Protein AF-A0A5D4GR36-F1 (afdb_monomer_lite)

pLDDT: mean 75.88, std 21.67, range [32.41, 97.69]

InterPro domains:
  IPR024775 Hercynine oxygenase, DinB-like domain [PF12867] (38-105)
  IPR034660 DinB/YfiT-like putative metalloenzymes [G3DSA:1.20.120.450] (5-112)
  IPR034660 DinB/YfiT-like putative metalloenzymes [SSF109854] (27-110)

Sequence (116 aa):
MQRNLTVQHLKTHDKSIRHFLFQIFFPSLVPYNLWAELPDANQLPTTSSIDLLSGLHRRWTALLKSLSAEDLKRQFIHPETNERTSLETNIGIYAWHGNHHLAHIVNAKKSDDATE

Foldseek 3Di:
DLPCLLLVLQLPPDPPDPVPPPVPPDVPDDPSSCPSVDPCNPPPDVVVVVVVVVVVCVVVVVVVVPDDPVQQQDWDQDPPPRDIDGNVRVVVVSVVSVVVSVVSVVVSVVVVVVVD

Secondary structure (DSSP, 8-state):
-GGGHHHHTTSSS-SSSTTTTSTTT-SS---GGGGGGSHHHHHS-HHHHHHHHHHHHHHHHHHHHT--HHHHT-EEE-TTT--EEEHHHHHHHHHHHHHHHHHHHHHHHHHHHT--

Organism: NCBI:txid2605433

Structure (mmCIF, N/CA/C/O backbone):
data_AF-A0A5D4GR36-F1
#
_entry.id   AF-A0A5D4GR36-F1
#
loop_
_atom_site.group_PDB
_atom_site.id
_atom_site.type_symbol
_atom_site.label_atom_id
_atom_site.label_alt_id
_atom_site.label_comp_id
_atom_site.label_asym_id
_atom_site.label_entity_id
_atom_site.label_seq_id
_atom_site.pdbx_PDB_ins_code
_atom_site.Cartn_x
_atom_site.Cartn_y
_atom_site.Cartn_z
_atom_site.occupancy
_atom_site.B_iso_or_equiv
_atom_site.auth_seq_id
_atom_site.auth_comp_id
_atom_site.auth_asym_id
_atom_site.auth_atom_id
_atom_site.pdbx_PDB_model_num
ATOM 1 N N . MET A 1 1 ? 14.652 8.302 -23.433 1.00 40.47 1 MET A N 1
ATOM 2 C CA . MET A 1 1 ? 13.664 8.913 -22.511 1.00 40.47 1 MET A CA 1
ATOM 3 C C . MET A 1 1 ? 12.856 7.871 -21.709 1.00 40.47 1 MET A C 1
ATOM 5 O O . MET A 1 1 ? 12.295 8.233 -20.687 1.00 40.47 1 MET A O 1
ATOM 9 N N . GLN A 1 2 ? 12.877 6.578 -22.081 1.00 36.88 2 GLN A N 1
ATOM 10 C CA . GLN A 1 2 ? 12.139 5.470 -21.432 1.00 36.88 2 GLN A CA 1
ATOM 11 C C . GLN A 1 2 ? 12.732 4.903 -20.119 1.00 36.88 2 GLN A C 1
ATOM 13 O O . GLN A 1 2 ? 12.051 4.166 -19.417 1.00 36.88 2 GLN A O 1
ATOM 18 N N . ARG A 1 3 ? 13.967 5.245 -19.719 1.00 33.78 3 ARG A N 1
ATOM 19 C CA . ARG A 1 3 ? 14.599 4.680 -18.499 1.00 33.78 3 ARG A CA 1
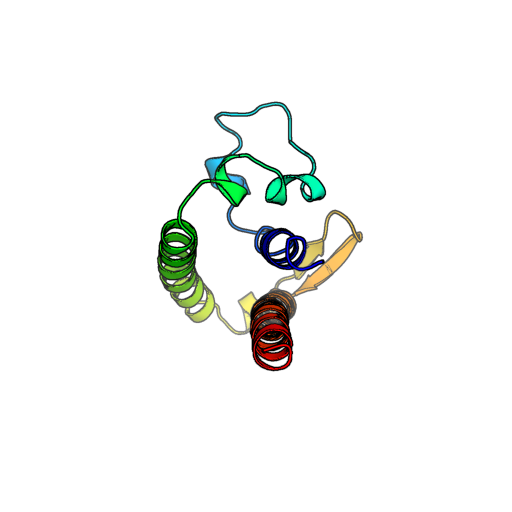ATOM 20 C C . ARG A 1 3 ? 14.060 5.223 -17.164 1.00 33.78 3 ARG A C 1
ATOM 22 O O . ARG A 1 3 ? 14.420 4.701 -16.118 1.00 33.78 3 ARG A O 1
ATOM 29 N N . ASN A 1 4 ? 13.192 6.236 -17.184 1.00 39.53 4 ASN A N 1
ATOM 30 C CA . ASN A 1 4 ? 12.752 6.937 -15.970 1.00 39.53 4 ASN A CA 1
ATOM 31 C C . ASN A 1 4 ? 11.397 6.471 -15.410 1.00 39.53 4 ASN A C 1
ATOM 33 O O . ASN A 1 4 ? 11.023 6.891 -14.318 1.00 39.53 4 ASN A O 1
ATOM 37 N N . LEU A 1 5 ? 10.649 5.616 -16.117 1.00 40.16 5 LEU A N 1
ATOM 38 C CA . LEU A 1 5 ? 9.305 5.208 -15.677 1.00 40.16 5 LEU A CA 1
ATOM 39 C C . LEU A 1 5 ? 9.337 4.009 -14.717 1.00 40.16 5 LEU A C 1
ATOM 41 O O . LEU A 1 5 ? 8.533 3.954 -13.787 1.00 40.16 5 LEU A O 1
ATOM 45 N N . THR A 1 6 ? 10.328 3.123 -14.848 1.00 39.03 6 THR A N 1
ATOM 46 C CA . THR A 1 6 ? 10.566 2.001 -13.922 1.00 39.03 6 THR A CA 1
ATOM 47 C C . THR A 1 6 ? 10.974 2.493 -12.526 1.00 39.03 6 THR A C 1
ATOM 49 O O . THR A 1 6 ? 10.527 1.956 -11.516 1.00 39.03 6 THR A O 1
ATOM 52 N N . VAL A 1 7 ? 11.730 3.596 -12.462 1.00 43.19 7 VAL A N 1
ATOM 53 C CA . VAL A 1 7 ? 12.227 4.220 -11.220 1.00 43.19 7 VAL A CA 1
ATOM 54 C C . VAL A 1 7 ? 11.109 4.946 -10.452 1.00 43.19 7 VAL A C 1
ATOM 56 O O . VAL A 1 7 ? 11.142 5.060 -9.229 1.00 43.19 7 VAL A O 1
ATOM 59 N N . GLN A 1 8 ? 10.053 5.395 -11.134 1.00 39.78 8 GLN A N 1
ATOM 60 C CA . GLN A 1 8 ? 8.931 6.074 -10.479 1.00 39.78 8 GLN A CA 1
ATOM 61 C C . GLN A 1 8 ? 7.988 5.104 -9.739 1.00 39.78 8 GLN A C 1
ATOM 63 O O . GLN A 1 8 ? 7.262 5.528 -8.841 1.00 39.78 8 GLN A O 1
ATOM 68 N N . HIS A 1 9 ? 8.000 3.812 -10.090 1.00 41.25 9 HIS A N 1
ATOM 69 C CA . HIS A 1 9 ? 7.098 2.787 -9.547 1.00 41.25 9 HIS A CA 1
ATOM 70 C C . HIS A 1 9 ? 7.417 2.399 -8.089 1.00 41.25 9 HIS A C 1
ATOM 72 O O . HIS A 1 9 ? 6.528 2.004 -7.341 1.00 41.25 9 HIS A O 1
ATOM 78 N N . LEU A 1 10 ? 8.668 2.585 -7.656 1.00 40.03 10 LEU A N 1
ATOM 79 C CA . LEU A 1 10 ? 9.127 2.288 -6.293 1.00 40.03 10 LEU A CA 1
ATOM 80 C C . LEU A 1 10 ? 8.967 3.454 -5.306 1.00 40.03 10 LEU A C 1
ATOM 82 O O . LEU A 1 10 ? 9.168 3.264 -4.110 1.00 40.03 10 LEU A O 1
ATOM 86 N N . LYS A 1 11 ? 8.594 4.655 -5.769 1.00 39.91 11 LYS A N 1
ATOM 87 C CA . LYS A 1 11 ? 8.600 5.874 -4.935 1.00 39.91 11 LYS A CA 1
ATOM 88 C C . LYS A 1 11 ? 7.516 5.924 -3.856 1.00 39.91 11 LYS A C 1
ATOM 90 O O . LYS A 1 11 ? 7.491 6.860 -3.067 1.00 39.91 11 LYS A O 1
ATOM 95 N N . THR A 1 12 ? 6.587 4.981 -3.837 1.00 42.31 12 THR A N 1
ATOM 96 C CA . THR A 1 12 ? 5.289 5.244 -3.206 1.00 42.31 12 THR A CA 1
ATOM 97 C C . THR A 1 12 ? 4.627 4.021 -2.570 1.00 42.31 12 THR A C 1
ATOM 99 O O . THR A 1 12 ? 3.687 4.180 -1.797 1.00 42.31 12 THR A O 1
ATOM 102 N N . HIS A 1 13 ? 5.115 2.801 -2.811 1.00 47.94 13 HIS A N 1
ATOM 103 C CA . HIS A 1 13 ? 4.580 1.588 -2.177 1.00 47.94 13 HIS A CA 1
ATOM 104 C C . HIS A 1 13 ? 5.249 1.230 -0.844 1.00 47.94 13 HIS A C 1
ATOM 106 O O . HIS A 1 13 ? 5.284 0.062 -0.470 1.00 47.94 13 HIS A O 1
ATOM 112 N N . ASP A 1 14 ? 5.717 2.220 -0.077 1.00 44.78 14 ASP A N 1
ATOM 113 C CA . ASP A 1 14 ? 6.244 1.943 1.257 1.00 44.78 14 ASP A CA 1
ATOM 114 C C . ASP A 1 14 ? 6.019 3.043 2.284 1.00 44.78 14 ASP A C 1
ATOM 116 O O . ASP A 1 14 ? 6.886 3.861 2.578 1.00 44.78 14 ASP A O 1
ATOM 120 N N . LYS A 1 15 ? 4.829 3.035 2.881 1.00 46.53 15 LYS A N 1
ATOM 121 C CA . LYS A 1 15 ? 4.623 3.673 4.186 1.00 46.53 15 LYS A CA 1
ATOM 122 C C . LYS A 1 15 ? 4.243 2.679 5.291 1.00 46.53 15 LYS A C 1
ATOM 124 O O . LYS A 1 15 ? 4.171 3.088 6.442 1.00 46.53 15 LYS A O 1
ATOM 129 N N . SER A 1 16 ? 4.041 1.386 5.000 1.00 39.12 16 SER A N 1
ATOM 130 C CA . SER A 1 16 ? 3.550 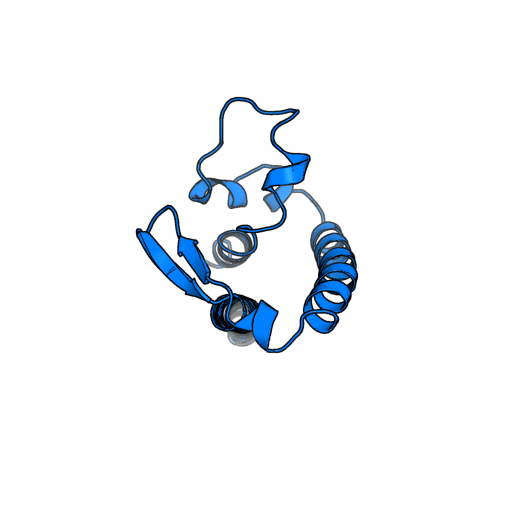0.426 6.011 1.00 39.12 16 SER A CA 1
ATOM 131 C C . SER A 1 16 ? 4.297 -0.906 6.126 1.00 39.12 16 SER A C 1
ATOM 133 O O . SER A 1 16 ? 4.041 -1.625 7.090 1.00 39.12 16 SER A O 1
ATOM 135 N N . ILE A 1 17 ? 5.230 -1.254 5.229 1.00 44.19 17 ILE A N 1
ATOM 136 C CA . ILE A 1 17 ? 5.861 -2.591 5.243 1.00 44.19 17 ILE A CA 1
ATOM 137 C C . ILE A 1 17 ? 7.329 -2.558 5.660 1.00 44.19 17 ILE A C 1
ATOM 139 O O . ILE A 1 17 ? 7.799 -3.489 6.317 1.00 44.19 17 ILE A O 1
ATOM 143 N N . ARG A 1 18 ? 8.054 -1.468 5.387 1.00 44.16 18 ARG A N 1
ATOM 144 C CA . ARG A 1 18 ? 9.495 -1.392 5.679 1.00 44.16 18 ARG A CA 1
ATOM 145 C C . ARG A 1 18 ? 9.896 -0.975 7.090 1.00 44.16 18 ARG A C 1
ATOM 147 O O . ARG A 1 18 ? 11.068 -1.129 7.424 1.00 44.16 18 ARG A O 1
ATOM 154 N N . HIS A 1 19 ? 8.968 -0.565 7.956 1.00 41.88 19 HIS A N 1
ATOM 155 C CA . HIS A 1 19 ? 9.319 -0.251 9.352 1.00 41.88 19 HIS A CA 1
ATOM 156 C C . HIS A 1 19 ? 9.738 -1.492 10.168 1.00 41.88 19 HIS A C 1
ATOM 158 O O . HIS A 1 19 ? 10.429 -1.357 11.170 1.00 41.88 19 HIS A O 1
ATOM 164 N N . PHE A 1 20 ? 9.359 -2.707 9.746 1.00 37.78 20 PHE A N 1
ATOM 165 C CA . PHE A 1 20 ? 9.607 -3.923 10.532 1.00 37.78 20 PHE A CA 1
ATOM 166 C C . PHE A 1 20 ? 10.912 -4.661 10.177 1.00 37.78 20 PHE A C 1
ATOM 168 O O . PHE A 1 20 ? 11.449 -5.372 11.018 1.00 37.78 20 PHE A O 1
ATOM 175 N N . LEU A 1 21 ? 11.450 -4.500 8.960 1.00 32.41 21 LEU A N 1
ATOM 176 C CA . LEU A 1 21 ? 12.601 -5.294 8.491 1.00 32.41 21 LEU A CA 1
ATOM 177 C C . LEU A 1 21 ? 13.909 -4.499 8.340 1.00 32.41 21 LEU A C 1
ATOM 179 O O . LEU A 1 21 ? 14.981 -5.095 8.388 1.00 32.41 21 LEU A O 1
ATOM 183 N N . PHE A 1 22 ? 13.862 -3.172 8.184 1.00 38.94 22 PHE A N 1
ATOM 184 C CA . PHE A 1 22 ? 15.045 -2.397 7.773 1.00 38.94 22 PHE A CA 1
ATOM 185 C C . PHE A 1 22 ? 15.884 -1.831 8.934 1.00 38.94 22 PHE A C 1
ATOM 187 O O . PHE A 1 22 ? 17.069 -1.549 8.762 1.00 38.94 22 PHE A O 1
ATOM 194 N N . GLN A 1 23 ? 15.310 -1.724 10.138 1.00 40.06 23 GLN A N 1
ATOM 195 C CA . GLN A 1 23 ? 15.974 -1.119 11.302 1.00 40.06 23 GLN A CA 1
ATOM 196 C C . GLN A 1 23 ? 17.170 -1.940 11.831 1.00 40.06 23 GLN A C 1
ATOM 198 O O . GLN A 1 23 ? 18.007 -1.402 12.548 1.00 40.06 23 GLN A O 1
ATOM 203 N N . ILE A 1 24 ? 17.262 -3.231 11.487 1.00 39.00 24 ILE A N 1
ATOM 204 C CA . ILE A 1 24 ? 18.279 -4.154 12.024 1.00 39.00 24 ILE A CA 1
ATOM 205 C C . ILE A 1 24 ? 19.617 -4.066 11.262 1.00 39.00 24 ILE A C 1
ATOM 207 O O . ILE A 1 24 ? 20.658 -4.339 11.852 1.00 39.00 24 ILE A O 1
ATOM 211 N N . PHE A 1 25 ? 19.625 -3.657 9.985 1.00 40.59 25 PHE A N 1
ATOM 212 C CA . PHE A 1 25 ? 20.826 -3.746 9.133 1.00 40.59 25 PHE A CA 1
ATOM 213 C C . PHE A 1 25 ? 21.425 -2.405 8.686 1.00 40.59 25 PHE A C 1
ATOM 215 O O . PHE A 1 25 ? 22.611 -2.364 8.370 1.00 40.59 25 PHE A O 1
ATOM 222 N N . PHE A 1 26 ? 20.660 -1.307 8.681 1.00 46.78 26 PHE A N 1
ATOM 223 C CA . PHE A 1 26 ? 21.135 -0.017 8.162 1.00 46.78 26 PHE A CA 1
ATOM 224 C C . PHE A 1 26 ? 20.765 1.141 9.105 1.00 46.78 26 PHE A C 1
ATOM 226 O O . PHE A 1 26 ? 19.670 1.693 9.001 1.00 46.78 26 PHE A O 1
ATOM 233 N N . PRO A 1 27 ? 21.665 1.540 10.028 1.00 43.69 27 PRO A N 1
ATOM 234 C CA . PRO A 1 27 ? 21.406 2.616 10.992 1.00 43.69 27 PRO A CA 1
ATOM 235 C C . PRO A 1 27 ? 21.388 4.019 10.357 1.00 43.69 27 PRO A C 1
ATOM 237 O O . PRO A 1 27 ? 20.980 4.983 11.000 1.00 43.69 27 PRO A O 1
ATOM 240 N N . SER A 1 28 ? 21.806 4.148 9.095 1.00 49.09 28 SER A N 1
ATOM 241 C CA . SER A 1 28 ? 21.791 5.396 8.329 1.00 49.09 28 SER A CA 1
ATOM 242 C C . SER A 1 28 ? 20.663 5.331 7.303 1.00 49.09 28 SER A C 1
ATOM 244 O O . SER A 1 28 ? 20.799 4.714 6.249 1.00 49.09 28 SER A O 1
ATOM 246 N N . LEU A 1 29 ? 19.520 5.920 7.646 1.00 56.97 29 LEU A N 1
ATOM 247 C CA . LEU A 1 29 ? 18.316 5.935 6.819 1.00 56.97 29 LEU A CA 1
ATOM 248 C C . LEU A 1 29 ? 18.615 6.592 5.463 1.00 56.97 29 LEU A C 1
ATOM 250 O O . LEU A 1 29 ? 18.801 7.805 5.387 1.00 56.97 29 LEU A O 1
ATOM 254 N N . VAL A 1 30 ? 18.642 5.802 4.387 1.00 57.06 30 VAL A N 1
ATOM 255 C CA . VAL A 1 30 ? 18.574 6.339 3.023 1.00 57.06 30 VAL A CA 1
ATOM 256 C C . VAL A 1 30 ? 17.256 7.117 2.914 1.00 57.06 30 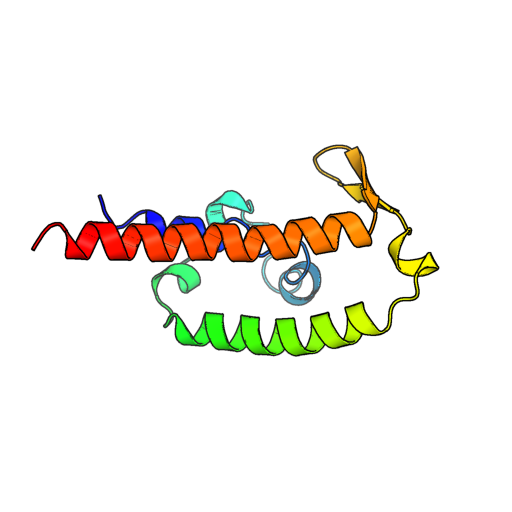VAL A C 1
ATOM 258 O O . VAL A 1 30 ? 16.203 6.544 3.214 1.00 57.06 30 VAL A O 1
ATOM 261 N N . PRO A 1 31 ? 17.272 8.401 2.516 1.00 66.25 31 PRO A N 1
ATOM 262 C CA . PRO A 1 31 ? 16.052 9.171 2.297 1.00 66.25 31 PRO A CA 1
ATOM 263 C C . PRO A 1 31 ? 15.089 8.431 1.364 1.00 66.25 31 PRO A C 1
ATOM 265 O O . PRO A 1 31 ? 15.516 7.959 0.312 1.00 66.25 31 PRO A O 1
ATOM 268 N N . TYR A 1 32 ? 13.804 8.322 1.728 1.00 64.75 32 TYR A N 1
ATOM 269 C CA . TYR A 1 32 ? 12.785 7.542 0.995 1.00 64.75 32 TYR A CA 1
ATOM 270 C C . TYR A 1 32 ? 12.766 7.797 -0.522 1.00 64.75 32 TYR A C 1
ATOM 272 O O . TYR A 1 32 ? 12.554 6.884 -1.318 1.00 64.75 32 TYR A O 1
ATOM 280 N N . ASN A 1 33 ? 13.051 9.030 -0.938 1.00 70.50 33 ASN A N 1
ATOM 281 C CA . ASN A 1 33 ? 13.102 9.451 -2.337 1.00 70.50 33 ASN A CA 1
ATOM 282 C C . ASN A 1 33 ? 14.229 8.804 -3.164 1.00 70.50 33 ASN A C 1
ATOM 284 O O . ASN A 1 33 ? 14.135 8.827 -4.389 1.00 70.50 33 ASN A O 1
ATOM 288 N N . LEU A 1 34 ? 15.252 8.227 -2.526 1.00 78.88 34 LEU A N 1
ATOM 289 C CA . LEU A 1 34 ? 16.398 7.592 -3.190 1.00 78.88 34 LEU A CA 1
ATOM 290 C C . LEU A 1 34 ? 16.286 6.061 -3.276 1.00 78.88 34 LEU A C 1
ATOM 292 O O . LEU A 1 34 ? 17.156 5.404 -3.837 1.00 78.88 34 LEU A O 1
ATOM 296 N N . TRP A 1 35 ? 15.216 5.458 -2.752 1.00 77.94 35 TRP A N 1
ATOM 297 C CA . TRP A 1 35 ? 15.107 3.994 -2.668 1.00 77.94 35 TRP A CA 1
ATOM 298 C C . TRP A 1 35 ? 14.972 3.323 -4.036 1.00 77.94 35 TRP A C 1
ATOM 300 O O . TRP A 1 35 ? 15.420 2.197 -4.220 1.00 77.94 35 TRP A O 1
ATOM 310 N N . ALA A 1 36 ? 14.398 4.025 -5.012 1.00 82.62 36 ALA A N 1
ATOM 311 C CA . ALA A 1 36 ? 14.308 3.543 -6.387 1.00 82.62 36 ALA A CA 1
ATOM 312 C C . ALA A 1 36 ? 15.667 3.519 -7.117 1.00 82.62 36 ALA A C 1
ATOM 314 O O . ALA A 1 36 ? 15.786 2.929 -8.189 1.00 82.62 36 ALA A O 1
ATOM 315 N N . GLU A 1 37 ? 16.686 4.166 -6.550 1.00 84.06 37 GLU A N 1
ATOM 316 C CA . GLU A 1 37 ? 18.041 4.231 -7.104 1.00 84.06 37 GLU A CA 1
ATOM 317 C C . GLU A 1 37 ? 18.963 3.165 -6.497 1.00 84.06 37 GLU A C 1
ATOM 319 O O . GLU A 1 37 ? 20.106 3.015 -6.930 1.00 84.06 37 GLU A O 1
ATOM 324 N N . LEU A 1 38 ? 18.477 2.395 -5.515 1.00 84.12 38 LEU A N 1
ATOM 325 C CA . LEU A 1 38 ? 19.264 1.337 -4.895 1.00 84.12 38 LEU A CA 1
ATOM 326 C C . LEU A 1 38 ? 19.596 0.217 -5.901 1.00 84.12 38 LEU A C 1
ATOM 328 O O . LEU A 1 38 ? 18.855 -0.010 -6.865 1.00 84.12 38 LEU A O 1
ATOM 332 N N . PRO A 1 39 ? 20.710 -0.511 -5.697 1.00 87.50 39 PRO A N 1
ATOM 333 C CA . PRO A 1 39 ? 21.104 -1.583 -6.606 1.00 87.50 39 PRO A CA 1
ATOM 334 C C . PRO A 1 39 ? 20.035 -2.671 -6.767 1.00 87.50 39 PRO A C 1
ATOM 336 O O . PRO A 1 39 ? 19.791 -3.112 -7.888 1.00 87.50 39 PRO A O 1
ATOM 339 N N . ASP A 1 40 ? 19.353 -3.070 -5.688 1.00 85.56 40 ASP A N 1
ATOM 340 C CA . ASP A 1 40 ? 18.322 -4.115 -5.723 1.00 85.56 40 ASP A CA 1
ATOM 341 C C . ASP A 1 40 ? 17.121 -3.722 -6.594 1.00 85.56 40 ASP A C 1
ATOM 343 O O . ASP A 1 40 ? 16.597 -4.561 -7.325 1.00 85.56 40 ASP A O 1
ATOM 347 N N . ALA A 1 41 ? 16.752 -2.437 -6.589 1.00 85.75 41 ALA A N 1
ATOM 348 C CA . ALA A 1 41 ? 15.661 -1.886 -7.388 1.00 85.75 41 ALA A CA 1
ATOM 349 C C . ALA A 1 41 ? 15.892 -1.996 -8.905 1.00 85.75 41 ALA A C 1
ATOM 351 O O . ALA A 1 41 ? 14.930 -2.114 -9.663 1.00 85.75 41 ALA A O 1
ATOM 352 N N . ASN A 1 42 ? 17.153 -1.946 -9.347 1.00 84.19 42 ASN A N 1
ATOM 353 C CA . ASN A 1 42 ? 17.514 -1.916 -10.769 1.00 84.19 42 ASN A CA 1
ATOM 354 C C . ASN A 1 42 ? 18.108 -3.234 -11.286 1.00 84.19 42 ASN A C 1
ATOM 356 O O . ASN A 1 42 ? 18.157 -3.439 -12.498 1.00 84.19 42 ASN A O 1
ATOM 360 N N . GLN A 1 43 ? 18.593 -4.104 -10.397 1.00 89.00 43 GLN A N 1
ATOM 361 C CA . GLN A 1 43 ? 19.323 -5.320 -10.776 1.00 89.00 43 GLN A CA 1
ATOM 362 C C . GLN A 1 43 ? 18.523 -6.604 -10.562 1.00 89.00 43 GLN A C 1
ATOM 364 O O . GLN A 1 43 ? 18.773 -7.590 -11.257 1.00 89.00 43 GLN A O 1
ATOM 369 N N . LEU A 1 44 ? 17.584 -6.631 -9.610 1.00 89.94 44 LEU A N 1
ATOM 370 C CA . LEU A 1 44 ? 16.796 -7.835 -9.363 1.00 89.94 44 LEU A CA 1
ATOM 371 C C . LEU A 1 44 ? 15.666 -7.994 -10.391 1.00 89.94 44 LEU A C 1
ATOM 373 O O . LEU A 1 44 ? 15.100 -7.001 -10.854 1.00 89.94 44 LEU A O 1
ATOM 377 N N . PRO A 1 45 ? 15.282 -9.241 -10.724 1.00 93.81 45 PRO A N 1
ATOM 378 C CA . PRO A 1 45 ? 14.122 -9.492 -11.567 1.00 93.81 45 PRO A CA 1
ATOM 379 C C . PRO A 1 45 ? 12.846 -8.904 -10.960 1.00 93.81 45 PRO A C 1
ATOM 381 O O . PRO A 1 45 ? 12.584 -9.058 -9.766 1.00 93.81 45 PRO A O 1
ATOM 384 N N . THR A 1 46 ? 11.994 -8.316 -11.801 1.00 91.12 46 THR A N 1
ATOM 385 C CA . THR A 1 46 ? 10.701 -7.750 -11.378 1.00 91.12 46 THR A CA 1
ATOM 386 C C . THR A 1 46 ? 9.798 -8.782 -10.692 1.00 91.12 46 THR A C 1
ATOM 388 O O . THR A 1 46 ? 9.007 -8.423 -9.820 1.00 91.12 46 THR A O 1
ATOM 391 N N . THR A 1 47 ? 9.936 -10.069 -11.028 1.00 94.31 47 THR A N 1
ATOM 392 C CA . THR A 1 47 ? 9.193 -11.171 -10.394 1.00 94.31 47 THR A CA 1
ATOM 393 C C . THR A 1 47 ? 9.384 -11.203 -8.880 1.00 94.31 47 THR A C 1
ATOM 395 O O . THR A 1 47 ? 8.410 -11.388 -8.161 1.00 94.31 47 THR A O 1
ATOM 398 N N . SER A 1 48 ? 10.587 -10.903 -8.382 1.00 92.69 48 SER A N 1
ATOM 399 C CA . SER A 1 48 ? 10.864 -10.846 -6.942 1.00 92.69 48 SER A CA 1
ATOM 400 C C . SER A 1 48 ? 9.986 -9.811 -6.230 1.00 92.69 48 SER A C 1
ATOM 402 O O . SER A 1 48 ? 9.463 -10.066 -5.145 1.00 92.69 48 SER A O 1
ATOM 404 N N . SER A 1 49 ? 9.774 -8.643 -6.846 1.00 91.25 49 SER A N 1
ATOM 405 C CA . SER A 1 49 ? 8.881 -7.610 -6.309 1.00 91.25 49 SER A CA 1
ATOM 406 C C . SER A 1 49 ? 7.411 -8.022 -6.394 1.00 91.25 49 SER A C 1
ATOM 408 O O . SER A 1 49 ? 6.656 -7.767 -5.456 1.00 91.25 49 SER A O 1
ATOM 410 N N . ILE A 1 50 ? 7.003 -8.678 -7.486 1.00 94.00 50 ILE A N 1
ATOM 411 C CA . ILE A 1 50 ? 5.629 -9.175 -7.665 1.00 94.00 50 ILE A CA 1
ATOM 412 C C . ILE A 1 50 ? 5.293 -10.229 -6.602 1.00 94.00 50 ILE A C 1
ATOM 414 O O . ILE A 1 50 ? 4.217 -10.163 -6.004 1.00 94.00 50 ILE A O 1
ATOM 418 N N . ASP A 1 51 ? 6.208 -11.154 -6.317 1.00 93.81 51 ASP A N 1
ATOM 419 C CA . ASP A 1 51 ? 6.012 -12.201 -5.310 1.00 93.81 51 ASP A CA 1
ATOM 420 C C . ASP A 1 51 ? 5.877 -11.607 -3.901 1.00 93.81 51 ASP A C 1
ATOM 422 O O . ASP A 1 51 ? 4.962 -11.967 -3.148 1.00 93.81 51 ASP A O 1
ATOM 426 N N . LEU A 1 52 ? 6.730 -10.632 -3.564 1.00 92.25 52 LEU A N 1
ATOM 427 C CA . LEU A 1 52 ? 6.654 -9.894 -2.301 1.00 92.25 52 LEU A CA 1
ATOM 428 C C . LEU A 1 52 ? 5.319 -9.156 -2.151 1.00 92.25 52 LEU A C 1
ATOM 430 O O . LEU A 1 52 ? 4.643 -9.315 -1.130 1.00 92.25 52 LEU A O 1
ATOM 434 N N . LEU A 1 53 ? 4.916 -8.385 -3.166 1.00 91.75 53 LEU A N 1
ATOM 435 C CA . LEU A 1 53 ? 3.649 -7.647 -3.160 1.00 91.75 53 LEU A CA 1
ATOM 436 C C . LEU A 1 53 ? 2.448 -8.593 -3.063 1.00 91.75 53 LEU A C 1
ATOM 438 O O . LEU A 1 53 ? 1.517 -8.323 -2.304 1.00 91.75 53 LEU A O 1
ATOM 442 N N . SER A 1 54 ? 2.491 -9.732 -3.754 1.00 92.94 54 SER A N 1
ATOM 443 C CA . SER A 1 54 ? 1.421 -10.733 -3.728 1.00 92.94 54 SER A CA 1
ATOM 444 C C . SER A 1 54 ? 1.242 -11.340 -2.335 1.00 92.94 54 SER A C 1
ATOM 446 O O . SER A 1 54 ? 0.127 -11.378 -1.800 1.00 92.94 54 SER A O 1
ATOM 448 N N . GLY A 1 55 ? 2.336 -11.785 -1.705 1.00 93.00 55 GLY A N 1
ATOM 449 C CA . GLY A 1 55 ? 2.299 -12.344 -0.350 1.00 93.00 55 GLY A CA 1
ATOM 450 C C . GLY A 1 55 ? 1.850 -11.316 0.691 1.00 93.00 55 GLY A C 1
ATOM 451 O O . GLY A 1 55 ? 1.036 -11.614 1.573 1.00 93.00 55 GLY A O 1
ATOM 452 N N . LEU A 1 56 ? 2.328 -10.084 0.546 1.00 91.88 56 LEU A N 1
ATOM 453 C CA . LEU A 1 56 ? 1.931 -8.961 1.376 1.00 91.88 56 LEU A CA 1
ATOM 454 C C . LEU A 1 56 ? 0.435 -8.653 1.255 1.00 91.88 56 LEU A C 1
ATOM 456 O O . LEU A 1 56 ? -0.261 -8.634 2.270 1.00 91.88 56 LEU A O 1
ATOM 460 N N . HIS A 1 57 ? -0.075 -8.425 0.041 1.00 91.75 57 HIS A N 1
ATOM 461 C CA . HIS A 1 57 ? -1.485 -8.089 -0.180 1.00 91.75 57 HIS A CA 1
ATOM 462 C C . HIS A 1 57 ? -2.402 -9.199 0.324 1.00 91.75 57 HIS A C 1
ATOM 464 O O . HIS A 1 57 ? -3.443 -8.906 0.912 1.00 91.75 57 HIS A O 1
ATOM 470 N N . ARG A 1 58 ? -1.997 -10.470 0.211 1.00 96.12 58 ARG A N 1
ATOM 471 C CA . ARG A 1 58 ? -2.751 -11.595 0.784 1.00 96.12 58 ARG A CA 1
ATOM 472 C C . ARG A 1 58 ? -2.910 -11.482 2.302 1.00 96.12 58 ARG A C 1
ATOM 474 O O . ARG A 1 58 ? -4.013 -11.659 2.813 1.00 96.12 58 ARG A O 1
ATOM 481 N N . ARG A 1 59 ? -1.833 -11.176 3.032 1.00 95.62 59 ARG A N 1
ATOM 482 C CA . ARG A 1 59 ? -1.895 -10.998 4.495 1.00 95.62 59 ARG A CA 1
ATOM 483 C C . ARG A 1 59 ? -2.632 -9.721 4.878 1.00 95.62 59 ARG A C 1
ATOM 485 O O . ARG A 1 59 ? -3.439 -9.724 5.803 1.00 95.62 59 ARG A O 1
ATOM 49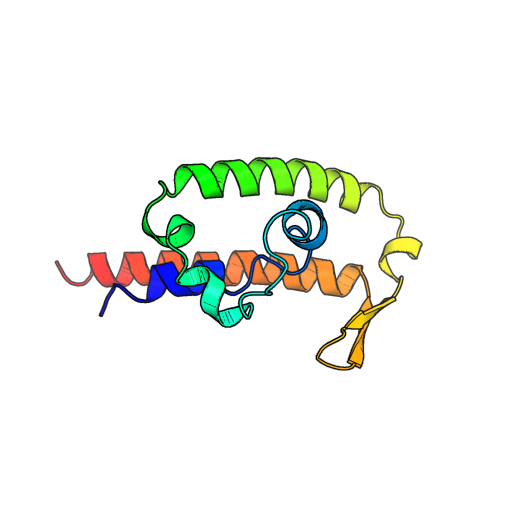2 N N . TRP A 1 60 ? -2.356 -8.638 4.162 1.00 91.38 60 TRP A N 1
ATOM 493 C CA . TRP A 1 60 ? -2.885 -7.328 4.495 1.00 91.38 60 TRP A CA 1
ATOM 494 C C . TRP A 1 60 ? -4.390 -7.255 4.250 1.00 91.38 60 TRP A C 1
ATOM 496 O O . TRP A 1 60 ? -5.123 -6.807 5.121 1.00 91.38 60 TRP A O 1
ATOM 506 N N . THR A 1 61 ? -4.884 -7.796 3.136 1.00 93.62 61 THR A N 1
ATOM 507 C CA . THR A 1 61 ? -6.330 -7.860 2.870 1.00 93.62 61 THR A CA 1
ATOM 508 C C . THR A 1 61 ? -7.077 -8.719 3.888 1.00 93.62 61 THR A C 1
ATOM 510 O O . THR A 1 61 ? -8.184 -8.352 4.272 1.00 93.62 61 THR A O 1
ATOM 513 N N . ALA A 1 62 ? -6.485 -9.820 4.367 1.00 93.88 62 ALA A N 1
ATOM 514 C CA . ALA A 1 62 ? -7.072 -10.620 5.442 1.00 93.88 62 ALA A CA 1
ATOM 515 C C . ALA A 1 62 ? -7.216 -9.810 6.743 1.00 93.88 62 ALA A C 1
ATOM 517 O O . ALA A 1 62 ? -8.285 -9.820 7.346 1.00 93.88 62 ALA A O 1
ATOM 518 N N . LEU A 1 63 ? -6.178 -9.055 7.123 1.00 92.56 63 LEU A N 1
ATOM 519 C CA . LEU A 1 63 ? -6.211 -8.154 8.280 1.00 92.56 63 LEU A CA 1
ATOM 520 C C . LEU A 1 63 ? -7.233 -7.021 8.105 1.00 92.56 63 LEU A C 1
ATOM 522 O O . LEU A 1 63 ? -8.014 -6.746 9.006 1.00 92.56 63 LEU A O 1
ATOM 526 N N . LEU A 1 64 ? -7.250 -6.352 6.952 1.00 91.62 64 LEU A N 1
ATOM 527 C CA . LEU A 1 64 ? -8.162 -5.229 6.721 1.00 91.62 64 LEU A CA 1
ATOM 528 C C . LEU A 1 64 ? -9.629 -5.674 6.737 1.00 91.62 64 LEU A C 1
ATOM 530 O O . LEU A 1 64 ? -10.481 -4.952 7.243 1.00 91.62 64 LEU A O 1
ATOM 534 N N . LYS A 1 65 ? -9.922 -6.884 6.242 1.00 94.88 65 LYS A N 1
ATOM 535 C CA . LYS A 1 65 ? -11.267 -7.476 6.289 1.00 94.88 65 LYS A CA 1
ATOM 536 C C . LYS A 1 65 ? -11.717 -7.875 7.694 1.00 94.88 65 LYS A C 1
ATOM 538 O O . LYS A 1 65 ? -12.915 -8.047 7.891 1.00 94.88 65 LYS A O 1
ATOM 543 N N . SER A 1 66 ? -10.800 -8.043 8.649 1.00 95.81 66 SER A N 1
ATOM 544 C CA . SER A 1 66 ? -11.166 -8.338 10.038 1.00 95.81 66 SER A CA 1
ATOM 545 C C . SER A 1 66 ? -11.480 -7.087 10.862 1.00 95.81 66 SER A C 1
ATOM 547 O O . SER A 1 66 ? -11.864 -7.222 12.019 1.00 95.81 66 SER A O 1
ATOM 549 N N . LEU A 1 67 ? -11.288 -5.882 10.311 1.00 93.69 67 LEU A N 1
ATOM 550 C CA . LEU A 1 67 ? -11.573 -4.630 11.012 1.00 93.69 67 LEU A CA 1
ATOM 551 C C . LEU A 1 67 ? -13.079 -4.368 11.073 1.00 93.69 67 LEU A C 1
ATOM 553 O O . LEU A 1 67 ? -13.796 -4.522 10.083 1.00 93.69 67 LEU A O 1
ATOM 557 N N . SER A 1 68 ? -13.549 -3.923 12.237 1.00 97.69 68 SER A N 1
ATOM 558 C CA . SER A 1 68 ? -14.925 -3.461 12.399 1.00 97.69 68 SER A CA 1
ATOM 559 C C . SER A 1 68 ? -15.137 -2.077 11.767 1.00 97.69 68 SER A C 1
ATOM 561 O O . SER A 1 68 ? -14.191 -1.335 11.492 1.00 97.69 68 SER A O 1
ATOM 563 N N . ALA A 1 69 ? -16.400 -1.680 11.591 1.00 97.38 69 ALA A N 1
ATOM 564 C CA . ALA A 1 69 ? -16.737 -0.321 11.160 1.00 97.38 69 ALA A CA 1
ATOM 565 C C . ALA A 1 69 ? -16.255 0.760 12.149 1.00 97.38 69 ALA A C 1
ATOM 567 O O . ALA A 1 69 ? -16.028 1.900 11.750 1.00 97.38 69 ALA A O 1
ATOM 568 N N . GLU A 1 70 ? -16.099 0.420 13.430 1.00 97.62 70 GLU A N 1
ATOM 569 C CA . GLU A 1 70 ? -15.537 1.321 14.437 1.00 97.62 70 GLU A CA 1
ATOM 570 C C . GLU A 1 70 ? -14.012 1.420 14.312 1.00 97.62 70 GLU A C 1
ATOM 572 O O . GLU A 1 70 ? -13.468 2.525 14.315 1.00 97.62 70 GLU A O 1
ATOM 577 N N . ASP A 1 71 ? -13.324 0.294 14.094 1.00 94.38 71 ASP A N 1
ATOM 578 C CA . ASP A 1 71 ? -11.877 0.286 13.852 1.00 94.38 71 ASP A CA 1
ATOM 579 C C . ASP A 1 71 ? -11.498 1.137 12.642 1.00 94.38 71 ASP A C 1
AT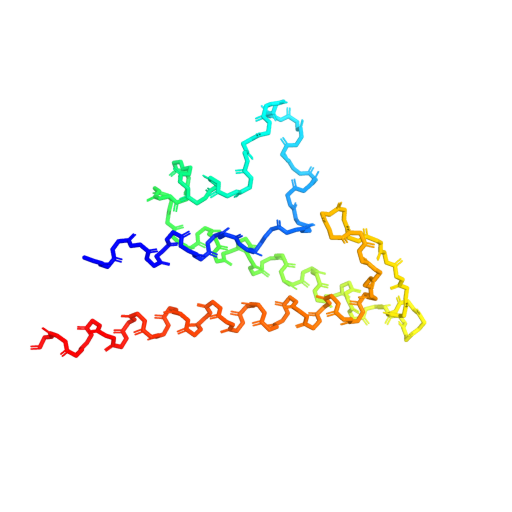OM 581 O O . ASP A 1 71 ? -10.533 1.897 12.696 1.00 94.38 71 ASP A O 1
ATOM 585 N N . LEU A 1 72 ? -12.280 1.056 11.565 1.00 91.56 72 LEU A N 1
ATOM 586 C CA . LEU A 1 72 ? -12.057 1.821 10.336 1.00 91.56 72 LEU A CA 1
ATOM 587 C C . LEU A 1 72 ? -12.091 3.346 10.545 1.00 91.56 72 LEU A C 1
ATOM 589 O O . LEU A 1 72 ? -11.404 4.077 9.826 1.00 91.56 72 LEU A O 1
ATOM 593 N N . LYS A 1 73 ? -12.819 3.821 11.563 1.00 96.31 73 LYS A N 1
ATOM 594 C CA . LYS A 1 73 ? -12.903 5.244 11.930 1.00 96.31 73 LYS A CA 1
ATOM 595 C C . LYS A 1 73 ? -11.736 5.719 12.790 1.00 96.31 73 LYS A C 1
ATOM 597 O O . LYS A 1 73 ? -11.590 6.927 12.987 1.00 96.31 73 LYS A O 1
ATOM 602 N N . ARG A 1 74 ? -10.899 4.811 13.311 1.00 93.25 74 ARG A N 1
ATOM 603 C CA . ARG A 1 74 ? -9.707 5.183 14.088 1.00 93.25 74 ARG A CA 1
ATOM 604 C C . ARG A 1 74 ? -8.796 6.062 13.238 1.00 93.25 74 ARG A C 1
ATOM 606 O O . ARG A 1 74 ? -8.644 5.845 12.037 1.00 93.25 74 ARG A O 1
ATOM 613 N N . GLN A 1 75 ? -8.189 7.055 13.878 1.00 90.62 75 GLN A N 1
ATOM 614 C CA . GLN A 1 75 ? -7.358 8.051 13.215 1.00 90.62 75 GLN A CA 1
ATOM 615 C C . GLN A 1 75 ? -5.926 8.006 13.729 1.00 90.62 75 GLN A C 1
ATOM 617 O O . GLN A 1 75 ? -5.679 7.713 14.899 1.00 90.62 75 GLN A O 1
ATOM 622 N N . PHE A 1 76 ? -4.998 8.365 12.856 1.00 84.38 76 PHE A N 1
ATOM 623 C CA . PHE A 1 76 ? -3.608 8.637 13.194 1.00 84.38 76 PHE A CA 1
ATOM 624 C C . PHE A 1 76 ? -3.208 10.007 12.640 1.00 84.38 76 PHE A C 1
ATOM 626 O O . PHE A 1 76 ? -3.892 10.563 11.779 1.00 84.38 76 PHE A O 1
ATOM 633 N N . ILE A 1 77 ? -2.117 10.565 13.162 1.00 84.62 77 ILE A N 1
ATOM 634 C CA . ILE A 1 77 ? -1.532 11.813 12.666 1.00 84.62 77 ILE A CA 1
ATOM 635 C C . ILE A 1 77 ? -0.398 11.439 11.717 1.00 84.62 77 ILE A C 1
ATOM 637 O O . ILE A 1 77 ? 0.523 10.720 12.107 1.00 84.62 77 ILE A O 1
ATOM 641 N N . HIS A 1 78 ? -0.477 11.890 10.468 1.00 75.88 78 HIS A N 1
ATOM 642 C CA . HIS A 1 78 ? 0.580 11.652 9.495 1.00 75.88 78 HIS A CA 1
ATOM 643 C C . HIS A 1 78 ? 1.817 12.490 9.871 1.00 75.88 78 HIS A C 1
ATOM 645 O O . HIS A 1 78 ? 1.698 13.707 10.003 1.00 75.88 78 HIS A O 1
ATOM 651 N N . PRO A 1 79 ? 3.005 11.887 10.051 1.00 76.31 79 PRO A N 1
ATOM 652 C CA . PRO A 1 79 ? 4.146 12.567 10.669 1.00 76.31 79 PRO A CA 1
ATOM 653 C C . PRO A 1 79 ? 4.717 13.713 9.824 1.00 76.31 79 PRO A C 1
ATOM 655 O O . PRO A 1 79 ? 5.290 14.644 10.377 1.00 76.31 79 PRO A O 1
ATOM 658 N N . GLU A 1 80 ? 4.558 13.666 8.499 1.00 75.19 80 GLU A N 1
ATOM 659 C CA . GLU A 1 80 ? 5.113 14.690 7.599 1.00 75.19 80 GLU A CA 1
ATOM 660 C C . GLU A 1 80 ? 4.152 15.866 7.383 1.00 75.19 80 GLU A C 1
ATOM 662 O O . GLU A 1 80 ? 4.593 16.994 7.202 1.00 75.19 80 GLU A O 1
ATOM 667 N N . THR A 1 81 ? 2.839 15.611 7.389 1.00 81.31 81 THR A N 1
ATOM 668 C CA . THR A 1 81 ? 1.813 16.636 7.101 1.00 81.31 81 THR A CA 1
ATOM 669 C C . THR A 1 81 ? 1.108 17.128 8.362 1.00 81.31 81 THR A C 1
ATOM 671 O O . THR A 1 81 ? 0.430 18.148 8.328 1.00 81.31 81 THR A O 1
ATOM 674 N N . ASN A 1 82 ? 1.274 16.422 9.485 1.00 85.50 82 ASN A N 1
ATOM 675 C CA . ASN A 1 82 ? 0.572 16.641 10.748 1.00 85.50 82 ASN A CA 1
ATOM 676 C C . ASN A 1 82 ? -0.967 16.577 10.628 1.00 85.50 82 ASN A C 1
ATOM 678 O O . ASN A 1 82 ? -1.699 17.070 11.486 1.00 85.50 82 ASN A O 1
ATOM 682 N N . GLU A 1 83 ? -1.471 15.947 9.566 1.00 86.56 83 GLU A N 1
ATOM 683 C CA . GLU A 1 83 ? -2.899 15.806 9.295 1.00 86.56 83 GLU A CA 1
ATOM 684 C C . GLU A 1 83 ? -3.468 14.548 9.952 1.00 86.56 83 GLU A C 1
ATOM 686 O O . GLU A 1 83 ? -2.831 13.490 9.983 1.00 86.56 83 GLU A O 1
ATOM 691 N N . ARG A 1 84 ? -4.707 14.643 10.446 1.00 92.44 84 ARG A N 1
ATOM 692 C CA . ARG A 1 84 ? -5.452 13.481 10.940 1.00 92.44 84 ARG A CA 1
ATOM 693 C C . ARG A 1 84 ? -6.053 12.716 9.771 1.00 92.44 84 ARG A C 1
ATOM 695 O O . ARG A 1 84 ? -6.853 13.264 9.022 1.00 92.44 84 ARG A O 1
ATOM 702 N N . THR A 1 85 ? -5.719 11.436 9.672 1.00 86.44 85 THR A N 1
ATOM 703 C CA . THR A 1 85 ? -6.231 10.536 8.631 1.00 86.44 85 THR A CA 1
ATOM 704 C C . THR A 1 85 ? -6.882 9.319 9.280 1.00 86.44 85 THR A C 1
ATOM 706 O O . THR A 1 85 ? -6.304 8.723 10.191 1.00 86.44 85 THR A O 1
ATOM 709 N N . SER A 1 86 ? -8.091 8.948 8.842 1.00 91.62 86 SER A N 1
ATOM 710 C CA . SER A 1 86 ? -8.745 7.706 9.281 1.00 91.62 86 SER A CA 1
ATOM 711 C C . SER A 1 86 ? -8.178 6.482 8.562 1.00 91.62 86 SER A C 1
ATOM 713 O O . SER A 1 86 ? -7.663 6.585 7.445 1.00 91.62 86 SER A O 1
ATOM 715 N N . LEU A 1 87 ? -8.291 5.305 9.184 1.00 90.62 87 LEU A N 1
ATOM 716 C CA . LEU A 1 87 ? -7.857 4.053 8.559 1.00 90.62 87 LEU A CA 1
ATOM 717 C C . LEU A 1 87 ? -8.605 3.784 7.246 1.00 90.62 87 LEU A C 1
ATOM 719 O O . LEU A 1 87 ? -7.959 3.444 6.259 1.00 90.62 87 LEU A O 1
ATOM 723 N N . GLU A 1 88 ? -9.922 4.003 7.194 1.00 94.62 88 GLU A N 1
ATOM 724 C CA . GLU A 1 88 ? -10.711 3.860 5.956 1.00 94.62 88 GLU A CA 1
ATOM 725 C C . GLU A 1 88 ? -10.205 4.759 4.817 1.00 94.62 88 GLU A C 1
ATOM 727 O O . GLU A 1 88 ? -10.029 4.292 3.690 1.00 94.62 88 GLU A O 1
ATOM 732 N N . THR A 1 89 ? -9.884 6.021 5.121 1.00 92.06 89 THR A N 1
ATOM 733 C CA . THR A 1 89 ? -9.357 6.972 4.132 1.00 92.06 89 THR A CA 1
ATOM 734 C C . THR A 1 89 ? -7.997 6.505 3.632 1.00 92.06 89 THR A C 1
ATOM 736 O O . THR A 1 89 ? -7.754 6.464 2.427 1.00 92.06 89 THR A O 1
ATOM 739 N N . ASN A 1 90 ? -7.119 6.088 4.547 1.00 88.69 90 ASN A N 1
ATOM 740 C CA . ASN A 1 90 ? -5.775 5.642 4.200 1.00 88.69 90 ASN A CA 1
ATOM 741 C C . ASN A 1 90 ? -5.775 4.353 3.356 1.00 88.69 90 ASN A C 1
ATOM 743 O O . ASN A 1 90 ? -4.964 4.217 2.440 1.00 88.69 90 ASN A O 1
ATOM 747 N N . ILE A 1 91 ? -6.707 3.428 3.614 1.00 92.31 91 ILE A N 1
ATOM 748 C CA . ILE A 1 91 ? -6.916 2.233 2.779 1.00 92.31 91 ILE A CA 1
ATOM 749 C C . ILE A 1 91 ? -7.331 2.643 1.361 1.00 92.31 91 ILE A C 1
ATOM 751 O O . ILE A 1 91 ? -6.777 2.129 0.388 1.00 92.31 91 ILE A O 1
ATOM 755 N N . GLY A 1 92 ? -8.266 3.592 1.237 1.00 90.44 92 GLY A N 1
ATOM 756 C CA . GLY A 1 92 ? -8.697 4.130 -0.055 1.00 90.44 92 GLY A CA 1
ATOM 757 C C . GLY A 1 92 ? -7.556 4.792 -0.831 1.00 90.44 92 GLY A C 1
ATOM 758 O O . GLY A 1 92 ? -7.376 4.510 -2.016 1.00 90.44 92 GLY A O 1
ATOM 759 N N . ILE A 1 93 ? -6.737 5.602 -0.151 1.00 88.06 93 ILE A N 1
ATOM 760 C CA . ILE A 1 93 ? -5.539 6.223 -0.736 1.00 88.06 93 ILE A CA 1
ATOM 761 C C . ILE A 1 93 ? -4.581 5.146 -1.257 1.00 88.06 93 ILE A C 1
ATOM 763 O O . ILE A 1 93 ? -4.129 5.248 -2.394 1.00 88.06 93 ILE A O 1
ATOM 767 N N . TYR A 1 94 ? -4.312 4.089 -0.482 1.00 88.75 94 TYR A N 1
ATOM 768 C CA . TYR A 1 94 ? -3.433 2.998 -0.918 1.00 88.75 94 TYR A CA 1
ATOM 769 C C . TYR A 1 94 ? -4.000 2.218 -2.123 1.00 88.75 94 TYR A C 1
ATOM 771 O O . TYR A 1 94 ? -3.261 1.852 -3.039 1.00 88.75 94 TYR A O 1
ATOM 779 N N . ALA A 1 95 ? -5.317 2.000 -2.174 1.00 90.88 95 ALA A N 1
ATOM 780 C CA . ALA A 1 95 ? -5.967 1.348 -3.312 1.00 90.88 95 ALA A CA 1
ATOM 781 C C . ALA A 1 95 ? -5.899 2.204 -4.592 1.00 90.88 95 ALA A C 1
ATOM 783 O O . ALA A 1 95 ? -5.537 1.702 -5.660 1.00 90.88 95 ALA A O 1
ATOM 784 N N . TRP A 1 96 ? -6.195 3.506 -4.490 1.00 94.31 96 TRP A N 1
ATOM 785 C CA . TRP A 1 96 ? -6.008 4.462 -5.591 1.00 94.31 96 TRP A CA 1
ATOM 786 C C . TRP A 1 96 ? -4.556 4.480 -6.064 1.00 94.31 96 TRP A C 1
ATOM 788 O O . TRP A 1 96 ? -4.281 4.477 -7.262 1.00 94.31 96 TRP A O 1
ATOM 798 N N . HIS A 1 97 ? -3.634 4.458 -5.110 1.00 87.44 97 HIS A N 1
ATOM 799 C CA . HIS A 1 97 ? -2.211 4.540 -5.352 1.00 87.44 97 HIS A CA 1
ATOM 800 C C . HIS A 1 97 ? -1.699 3.383 -6.229 1.00 87.44 97 HIS A C 1
ATOM 802 O O . HIS A 1 97 ? -1.010 3.628 -7.221 1.00 87.44 97 HIS A O 1
ATOM 808 N N . GLY A 1 98 ? -2.126 2.144 -5.967 1.00 87.25 98 GLY A N 1
ATOM 809 C CA . GLY A 1 98 ? -1.821 1.004 -6.844 1.00 87.25 98 GLY A CA 1
ATOM 810 C C . GLY A 1 98 ? -2.347 1.189 -8.276 1.00 87.25 98 GLY A C 1
ATOM 811 O O . GLY A 1 98 ? -1.603 1.015 -9.245 1.00 87.25 98 GLY A O 1
ATOM 812 N N . ASN A 1 99 ? -3.603 1.626 -8.422 1.00 93.69 99 ASN A N 1
ATOM 813 C CA . ASN A 1 99 ? -4.209 1.893 -9.735 1.00 93.69 99 ASN A CA 1
ATOM 814 C C . ASN A 1 99 ? -3.482 3.009 -10.497 1.00 93.69 99 ASN A C 1
ATOM 816 O O . ASN A 1 99 ? -3.282 2.912 -11.709 1.00 93.69 99 ASN A O 1
ATOM 820 N N . HIS A 1 100 ? -3.056 4.053 -9.788 1.00 93.38 100 HIS A N 1
ATOM 821 C CA . HIS A 1 100 ? -2.298 5.162 -10.352 1.00 93.38 100 HIS A CA 1
ATOM 822 C C . HIS A 1 100 ? -0.970 4.688 -10.967 1.00 93.38 100 HIS A C 1
ATOM 824 O O . HIS A 1 100 ? -0.658 5.032 -12.108 1.00 93.38 100 HIS A O 1
ATOM 830 N N . HIS A 1 101 ? -0.219 3.827 -10.274 1.00 90.44 101 HIS A N 1
ATOM 831 C CA . HIS A 1 101 ? 1.027 3.282 -10.823 1.00 90.44 101 HIS A CA 1
ATOM 832 C C . HIS A 1 101 ? 0.822 2.266 -11.940 1.00 90.44 101 HIS A C 1
ATOM 834 O O . HIS A 1 101 ? 1.619 2.236 -12.881 1.00 90.44 101 HIS A O 1
ATOM 840 N N . LEU A 1 102 ? -0.239 1.461 -11.871 1.00 93.50 102 LEU A N 1
ATOM 841 C CA . LEU A 1 102 ? -0.601 0.581 -12.976 1.00 93.50 102 LEU A CA 1
ATOM 842 C C . LEU A 1 102 ? -0.904 1.395 -14.241 1.00 93.50 102 LEU A C 1
ATOM 844 O O . LEU A 1 102 ? -0.424 1.050 -15.320 1.00 93.50 102 LEU A O 1
ATOM 848 N N . ALA A 1 103 ? -1.625 2.513 -14.110 1.00 94.38 103 ALA A N 1
ATOM 849 C CA . ALA A 1 103 ? -1.898 3.411 -15.229 1.00 94.38 103 ALA A CA 1
ATOM 850 C C . ALA A 1 103 ? -0.607 3.979 -15.845 1.00 94.38 103 ALA A C 1
ATOM 852 O O . ALA A 1 103 ? -0.489 4.019 -17.069 1.00 94.38 103 ALA A O 1
ATOM 853 N N . HIS A 1 104 ? 0.390 4.349 -15.030 1.00 91.56 104 HIS A N 1
ATOM 854 C CA . HIS A 1 104 ? 1.701 4.762 -15.543 1.00 91.56 104 HIS A CA 1
ATOM 855 C C . HIS A 1 104 ? 2.386 3.665 -16.371 1.00 91.56 104 HIS A C 1
ATOM 857 O O . HIS A 1 104 ? 2.874 3.961 -17.459 1.00 91.56 104 HIS A O 1
ATOM 863 N N . ILE A 1 105 ? 2.386 2.410 -15.903 1.00 91.81 105 ILE A N 1
ATOM 864 C CA . ILE A 1 105 ? 2.976 1.279 -16.645 1.00 91.81 105 ILE A CA 1
ATOM 865 C C . ILE A 1 105 ? 2.245 1.056 -17.969 1.00 91.81 105 ILE A C 1
ATOM 867 O O . ILE A 1 105 ? 2.875 0.927 -19.017 1.00 91.81 105 ILE A O 1
ATOM 871 N N . VAL A 1 106 ? 0.911 1.024 -17.933 1.00 94.88 106 VAL A N 1
ATOM 872 C CA . VAL A 1 106 ? 0.091 0.803 -19.130 1.00 94.88 106 VAL A CA 1
ATOM 873 C C . VAL A 1 106 ? 0.331 1.902 -20.163 1.00 94.88 106 VAL A C 1
ATOM 875 O O . VAL A 1 106 ? 0.472 1.603 -21.347 1.00 94.88 106 VAL A O 1
ATOM 878 N N . ASN A 1 107 ? 0.407 3.161 -19.731 1.00 94.19 107 ASN A N 1
ATOM 879 C CA . ASN A 1 107 ? 0.659 4.282 -20.631 1.00 94.19 107 ASN A CA 1
ATOM 880 C C . ASN A 1 107 ? 2.071 4.242 -21.224 1.00 94.19 107 ASN A C 1
ATOM 882 O O . ASN A 1 107 ? 2.213 4.478 -22.419 1.00 94.19 107 ASN A O 1
ATOM 886 N N . ALA A 1 108 ? 3.083 3.889 -20.422 1.00 93.19 108 ALA A N 1
ATOM 887 C CA . ALA A 1 108 ? 4.456 3.712 -20.896 1.00 93.19 108 ALA A CA 1
ATOM 888 C C . ALA A 1 108 ? 4.546 2.635 -21.986 1.00 93.19 108 ALA A C 1
ATOM 890 O O . ALA A 1 108 ? 5.155 2.842 -23.027 1.00 93.19 108 ALA A O 1
ATOM 891 N N . LYS A 1 109 ? 3.869 1.501 -21.780 1.00 92.38 109 LYS 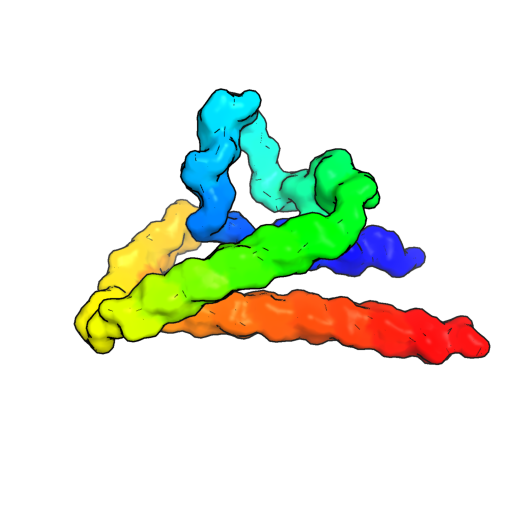A N 1
ATOM 892 C CA . LYS A 1 109 ? 3.847 0.421 -22.768 1.00 92.38 109 LYS A CA 1
ATOM 893 C C . LYS A 1 109 ? 3.168 0.850 -24.075 1.00 92.38 109 LYS A C 1
ATOM 895 O O . LYS A 1 109 ? 3.685 0.587 -25.150 1.00 92.38 109 LYS A O 1
ATOM 900 N N . LYS A 1 110 ? 2.039 1.561 -23.986 1.00 88.62 110 LYS A N 1
ATOM 901 C CA . LYS A 1 110 ? 1.321 2.066 -25.170 1.00 88.62 110 LYS A CA 1
ATOM 902 C C . LYS A 1 110 ? 2.136 3.064 -25.991 1.00 88.62 110 LYS A C 1
ATOM 904 O O . LYS A 1 110 ? 1.972 3.101 -27.204 1.00 88.62 110 LYS A O 1
ATOM 909 N N . SER A 1 111 ? 2.945 3.910 -25.349 1.00 79.44 111 SER A N 1
ATOM 910 C CA . SER A 1 111 ? 3.786 4.864 -26.080 1.00 79.44 111 SER A CA 1
ATOM 911 C C . SER A 1 111 ? 4.906 4.181 -26.854 1.00 79.44 111 SER A C 1
ATOM 913 O O . SER A 1 111 ? 5.298 4.695 -27.895 1.00 79.44 111 SER A O 1
ATOM 915 N N . ASP A 1 112 ? 5.389 3.040 -26.366 1.00 71.81 112 ASP A N 1
ATOM 916 C CA . ASP A 1 112 ? 6.457 2.284 -27.017 1.00 71.81 112 ASP A CA 1
ATOM 917 C C . ASP A 1 112 ? 5.924 1.584 -28.278 1.00 71.81 112 ASP A C 1
ATOM 919 O O . ASP A 1 112 ? 6.517 1.727 -29.347 1.00 71.81 112 ASP A O 1
ATOM 923 N N . ASP A 1 113 ? 4.738 0.967 -28.187 1.00 67.19 113 ASP A N 1
ATOM 924 C CA . ASP A 1 113 ? 4.049 0.310 -29.313 1.00 67.19 113 ASP A CA 1
ATOM 925 C C . ASP A 1 113 ? 3.645 1.290 -30.442 1.00 67.19 113 ASP A C 1
ATOM 927 O O . ASP A 1 113 ? 3.380 0.872 -31.563 1.00 67.19 113 ASP A O 1
ATOM 931 N N . ALA A 1 114 ? 3.559 2.597 -30.162 1.00 60.66 114 ALA A N 1
ATOM 932 C CA . ALA A 1 114 ? 3.202 3.631 -31.142 1.00 60.66 114 ALA A CA 1
ATOM 933 C C . ALA A 1 114 ? 4.416 4.235 -31.879 1.00 60.66 114 ALA A C 1
ATOM 935 O O . ALA A 1 114 ? 4.246 5.145 -32.693 1.00 60.66 114 ALA A O 1
ATOM 936 N N . THR A 1 115 ? 5.631 3.785 -31.549 1.00 57.03 115 THR A N 1
ATOM 937 C CA . THR A 1 115 ? 6.895 4.279 -32.125 1.00 57.03 115 THR A CA 1
ATOM 938 C C . THR A 1 115 ? 7.660 3.243 -32.961 1.00 57.03 115 THR A C 1
ATOM 940 O O . THR A 1 115 ? 8.728 3.579 -33.475 1.00 57.03 115 THR A O 1
ATOM 943 N N . GLU A 1 116 ? 7.109 2.036 -33.133 1.00 47.25 116 GLU A N 1
ATOM 944 C CA . GLU A 1 116 ? 7.482 1.059 -34.179 1.00 47.25 116 GLU A CA 1
ATOM 945 C C . GLU A 1 116 ? 6.556 1.178 -35.399 1.00 47.25 116 GLU A C 1
ATOM 947 O O . GLU A 1 116 ? 7.065 0.995 -36.530 1.00 47.25 116 GLU A O 1
#

Radius of gyration: 16.78 Å; chains: 1; bounding box: 38×29×49 Å